Protein AF-A0A4T2GLA6-F1 (afdb_monomer_lite)

Sequence (136 aa):
MGGSLNLVASDDAINAANASAYAGISLTIDGGELTVQAGGDGLDSNGNLLINDGQIFVSGALNPGNGALDYEGHAAITGGDAIIVGWSGMAQGFGSDSSQASLLVKELNGTVGSNIRVLDSEGNQLAAYTASQAFS

Structure (mmCIF, N/CA/C/O backbone):
data_AF-A0A4T2GLA6-F1
#
_entry.id   AF-A0A4T2GLA6-F1
#
loop_
_atom_site.group_PDB
_atom_site.id
_atom_site.type_symbol
_atom_site.label_atom_id
_atom_site.label_alt_id
_atom_site.label_comp_id
_atom_site.label_asym_id
_atom_site.label_entity_id
_atom_site.label_seq_id
_atom_site.pdbx_PDB_ins_code
_atom_site.Cartn_x
_atom_site.Cartn_y
_atom_site.Cartn_z
_atom_site.occupancy
_atom_site.B_iso_or_equiv
_atom_site.auth_seq_id
_atom_site.auth_comp_id
_atom_site.auth_asym_id
_atom_site.auth_atom_id
_atom_site.pdbx_PDB_model_num
ATOM 1 N N . MET A 1 1 ? 6.882 -19.849 4.011 1.00 56.53 1 MET A N 1
ATOM 2 C CA . MET A 1 1 ? 6.811 -19.022 5.234 1.00 56.53 1 MET A CA 1
ATOM 3 C C . MET A 1 1 ? 7.376 -17.663 4.879 1.00 56.53 1 MET A C 1
ATOM 5 O O . MET A 1 1 ? 8.501 -17.627 4.395 1.00 56.53 1 MET A O 1
ATOM 9 N N . GLY A 1 2 ? 6.582 -16.603 5.024 1.00 76.19 2 GLY A N 1
ATOM 10 C CA . GLY A 1 2 ? 7.053 -15.225 4.864 1.00 76.19 2 GLY A CA 1
ATOM 11 C C . GLY A 1 2 ? 7.759 -14.721 6.126 1.00 76.19 2 GLY A C 1
ATOM 12 O O . GLY A 1 2 ? 7.678 -15.357 7.178 1.00 76.19 2 GLY A O 1
ATOM 13 N N . GLY A 1 3 ? 8.472 -13.602 6.005 1.00 95.44 3 GLY A N 1
ATOM 14 C CA . GLY A 1 3 ? 9.046 -12.871 7.138 1.00 95.44 3 GLY A CA 1
ATOM 15 C C . GLY A 1 3 ? 8.116 -11.761 7.633 1.0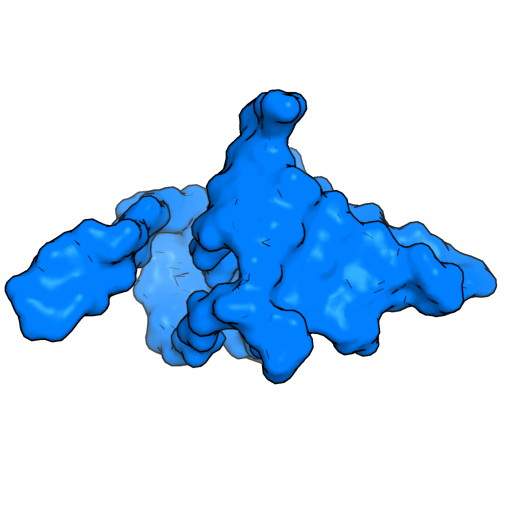0 95.44 3 GLY A C 1
ATOM 16 O O . GLY A 1 3 ? 7.088 -11.496 7.014 1.00 95.44 3 GLY A O 1
ATOM 17 N N . SER A 1 4 ? 8.500 -11.110 8.733 1.00 97.62 4 SER A N 1
ATOM 18 C CA . SER A 1 4 ? 7.893 -9.852 9.186 1.00 97.62 4 SER A CA 1
ATOM 19 C C . SER A 1 4 ? 8.858 -8.709 8.873 1.00 97.62 4 SER A C 1
ATOM 21 O O . SER A 1 4 ? 10.048 -8.798 9.195 1.00 97.62 4 SER A O 1
ATOM 23 N N . LEU A 1 5 ? 8.363 -7.670 8.204 1.00 97.38 5 LEU A N 1
ATOM 24 C CA . LEU A 1 5 ? 9.128 -6.504 7.778 1.00 97.38 5 LEU A CA 1
ATOM 25 C C . LEU A 1 5 ? 8.424 -5.219 8.230 1.00 97.38 5 LEU A C 1
ATOM 27 O O . LEU A 1 5 ? 7.252 -5.002 7.940 1.00 97.38 5 LEU A O 1
ATOM 31 N N . ASN A 1 6 ? 9.170 -4.351 8.914 1.00 97.31 6 ASN A N 1
ATOM 32 C CA . ASN A 1 6 ? 8.711 -3.041 9.369 1.00 97.31 6 ASN A CA 1
ATOM 33 C C . ASN A 1 6 ? 9.612 -1.960 8.763 1.00 97.31 6 ASN A C 1
ATOM 35 O O . ASN A 1 6 ? 10.820 -1.972 9.008 1.00 97.31 6 ASN A O 1
ATOM 39 N N . LEU A 1 7 ? 9.038 -1.042 7.986 1.00 97.75 7 LEU A N 1
ATOM 40 C CA . LEU A 1 7 ? 9.764 0.009 7.274 1.00 97.75 7 LEU A CA 1
ATOM 41 C C . LEU A 1 7 ? 9.297 1.395 7.711 1.00 97.75 7 LEU A C 1
ATOM 43 O O . LEU A 1 7 ? 8.101 1.667 7.801 1.00 97.75 7 LEU A O 1
ATOM 47 N N . VAL A 1 8 ? 10.268 2.278 7.929 1.00 98.06 8 VAL A N 1
ATOM 48 C CA . VAL A 1 8 ? 10.061 3.719 8.076 1.00 98.06 8 VAL A CA 1
ATOM 49 C C . VAL A 1 8 ? 10.996 4.398 7.085 1.00 98.06 8 VAL A C 1
ATOM 51 O O . VAL A 1 8 ? 12.214 4.257 7.200 1.00 98.06 8 VAL A O 1
ATOM 54 N N . ALA A 1 9 ? 10.432 5.099 6.109 1.00 98.06 9 ALA A N 1
ATOM 55 C CA . ALA A 1 9 ? 11.168 5.764 5.043 1.00 98.06 9 ALA A CA 1
ATOM 56 C C . ALA A 1 9 ? 10.827 7.256 5.007 1.00 98.06 9 ALA A C 1
ATOM 58 O O . ALA A 1 9 ? 9.704 7.656 5.303 1.00 98.06 9 ALA A O 1
ATOM 59 N N . SER A 1 10 ? 11.808 8.092 4.657 1.00 97.69 10 SER A N 1
ATOM 60 C CA . SER A 1 10 ? 11.599 9.538 4.475 1.00 97.69 10 SER A CA 1
ATOM 61 C C . SER A 1 10 ? 10.971 9.897 3.129 1.00 97.69 10 SER A C 1
ATOM 63 O O . SER A 1 10 ? 10.574 11.041 2.942 1.00 97.69 10 SER A O 1
ATOM 65 N N . ASP A 1 11 ? 10.943 8.937 2.214 1.00 97.25 11 ASP A N 1
ATOM 66 C CA . ASP A 1 11 ? 10.407 9.023 0.859 1.00 97.25 11 ASP A CA 1
ATOM 67 C C . ASP A 1 11 ? 9.555 7.761 0.647 1.00 97.25 11 ASP A C 1
ATOM 69 O O . ASP A 1 11 ? 8.871 7.349 1.596 1.00 97.25 11 ASP A O 1
ATOM 73 N N . ASP A 1 12 ? 9.636 7.108 -0.508 1.00 98.00 12 ASP A N 1
ATOM 74 C CA . ASP A 1 12 ? 8.946 5.841 -0.739 1.00 98.00 12 ASP A CA 1
ATOM 75 C C . ASP A 1 12 ? 9.461 4.730 0.175 1.00 98.00 12 ASP A C 1
ATOM 77 O O . ASP A 1 12 ? 10.670 4.586 0.404 1.00 98.00 12 ASP A O 1
ATOM 81 N N . ALA A 1 13 ? 8.560 3.893 0.686 1.00 97.94 13 ALA A N 1
ATOM 82 C CA . ALA A 1 13 ? 8.991 2.761 1.502 1.00 97.94 13 ALA A CA 1
ATOM 83 C C . ALA A 1 13 ? 9.436 1.562 0.667 1.00 97.94 13 ALA A C 1
ATOM 85 O O . ALA A 1 13 ? 10.431 0.918 1.009 1.00 97.94 13 ALA A O 1
ATOM 86 N N . ILE A 1 14 ? 8.718 1.257 -0.416 1.00 98.06 14 ILE A N 1
ATOM 87 C CA . ILE A 1 14 ? 9.150 0.274 -1.408 1.00 98.06 14 ILE A CA 1
ATOM 88 C C . ILE A 1 14 ? 8.888 0.844 -2.793 1.00 98.06 14 ILE A C 1
ATOM 90 O O . ILE A 1 14 ? 7.737 1.073 -3.146 1.00 98.06 14 ILE A O 1
ATOM 94 N N . ASN A 1 15 ? 9.957 1.012 -3.569 1.00 96.38 15 ASN A N 1
ATOM 95 C CA . ASN A 1 15 ? 9.891 1.528 -4.927 1.00 96.38 15 ASN A CA 1
ATOM 96 C C . ASN A 1 15 ? 10.431 0.488 -5.921 1.00 96.38 15 ASN A C 1
ATOM 98 O O . ASN A 1 15 ? 11.606 0.101 -5.878 1.00 96.38 15 ASN A O 1
ATOM 102 N N . ALA A 1 16 ? 9.559 0.030 -6.817 1.00 96.19 16 ALA A N 1
ATOM 103 C CA . ALA A 1 16 ? 9.916 -0.750 -7.990 1.00 96.19 16 ALA A CA 1
ATOM 104 C C . ALA A 1 16 ? 9.939 0.163 -9.227 1.00 96.19 16 ALA A C 1
ATOM 106 O O . ALA A 1 16 ? 8.915 0.376 -9.878 1.00 96.19 16 ALA A O 1
ATOM 107 N N . ALA A 1 17 ? 11.129 0.649 -9.589 1.00 92.12 17 ALA A N 1
ATOM 108 C CA . ALA A 1 17 ? 11.346 1.532 -10.733 1.00 92.12 17 ALA A CA 1
ATOM 109 C C . ALA A 1 17 ? 12.529 1.101 -11.604 1.00 92.12 17 ALA A C 1
ATOM 111 O O . ALA A 1 17 ? 13.482 0.463 -11.153 1.00 92.12 17 ALA A O 1
ATOM 112 N N . ASN A 1 18 ? 12.502 1.517 -12.870 1.00 84.06 18 ASN A N 1
ATOM 113 C CA . ASN A 1 18 ? 13.651 1.435 -13.762 1.00 84.06 18 ASN A CA 1
ATOM 114 C C . ASN A 1 18 ? 13.722 2.695 -14.630 1.00 84.06 18 ASN A C 1
ATOM 116 O O . ASN A 1 18 ? 12.819 2.982 -15.410 1.00 84.06 18 ASN A O 1
ATOM 120 N N . ALA A 1 19 ? 14.837 3.419 -14.532 1.00 75.19 19 ALA A N 1
ATOM 121 C CA . ALA A 1 19 ? 15.046 4.686 -15.231 1.00 75.19 19 ALA A CA 1
ATOM 122 C C . ALA A 1 19 ? 15.143 4.564 -16.767 1.00 75.19 19 ALA A C 1
ATOM 124 O O . ALA A 1 19 ? 15.229 5.577 -17.457 1.00 75.19 19 ALA A O 1
ATOM 125 N N . SER A 1 20 ? 15.221 3.352 -17.326 1.00 73.25 20 SER A N 1
ATOM 126 C CA . SER A 1 20 ? 15.500 3.127 -18.754 1.00 73.25 20 SER A CA 1
ATOM 127 C C . SER A 1 20 ? 14.558 2.141 -19.449 1.00 73.25 20 SER A C 1
ATOM 129 O O . SER A 1 20 ? 14.663 1.977 -20.664 1.00 73.25 20 SER A O 1
ATOM 131 N N . ALA A 1 21 ? 13.642 1.485 -18.730 1.00 66.00 21 ALA A N 1
ATOM 132 C CA . ALA A 1 21 ? 12.684 0.555 -19.324 1.00 66.00 21 ALA A CA 1
ATOM 133 C C . ALA A 1 21 ? 11.401 0.454 -18.492 1.00 66.00 21 ALA A C 1
ATOM 135 O O . ALA A 1 21 ? 11.461 0.082 -17.330 1.00 66.00 21 ALA A O 1
ATOM 136 N N . TYR A 1 22 ? 10.245 0.686 -19.117 1.00 63.62 22 TYR A N 1
ATOM 137 C CA . TYR A 1 22 ? 8.925 0.514 -18.489 1.00 63.62 22 TYR A CA 1
ATOM 138 C C . TYR A 1 22 ? 8.409 -0.936 -18.538 1.00 63.62 22 TYR A C 1
ATOM 140 O O . TYR A 1 22 ? 7.433 -1.287 -17.882 1.00 63.62 22 TYR A O 1
ATOM 148 N N . ALA A 1 23 ? 9.029 -1.804 -19.344 1.00 75.81 23 ALA A N 1
ATOM 149 C CA . ALA A 1 23 ? 8.541 -3.165 -19.548 1.00 75.81 23 ALA A CA 1
ATOM 150 C C . ALA A 1 23 ? 9.016 -4.106 -18.430 1.00 75.81 23 ALA A C 1
ATOM 152 O O . ALA A 1 23 ? 10.215 -4.257 -18.206 1.00 75.81 23 ALA A O 1
ATOM 153 N N . GLY A 1 24 ? 8.067 -4.789 -17.784 1.00 83.62 24 GLY A N 1
ATOM 154 C CA . GLY A 1 24 ? 8.348 -5.833 -16.793 1.00 83.62 24 GLY A CA 1
ATOM 155 C C . GLY A 1 24 ? 8.643 -5.334 -15.377 1.00 83.62 24 GLY A C 1
ATOM 156 O O . GLY A 1 24 ? 9.057 -6.140 -14.547 1.00 83.62 24 GLY A O 1
ATOM 157 N N . ILE A 1 25 ? 8.433 -4.046 -15.083 1.00 94.94 25 ILE A N 1
ATOM 158 C CA . ILE A 1 25 ? 8.476 -3.540 -13.707 1.00 94.94 25 ILE A CA 1
ATOM 159 C C . ILE A 1 25 ? 7.273 -4.104 -12.948 1.00 94.94 25 ILE A C 1
ATOM 161 O O . ILE A 1 25 ? 6.131 -3.996 -13.403 1.00 94.94 25 ILE A O 1
ATOM 165 N N . SER A 1 26 ? 7.531 -4.709 -11.793 1.00 95.62 26 SER A N 1
ATOM 166 C CA . SER A 1 26 ? 6.470 -5.083 -10.872 1.00 95.62 26 SER A CA 1
ATOM 167 C C . SER A 1 26 ? 6.955 -5.113 -9.430 1.00 95.62 26 SER A C 1
ATOM 169 O O . SER A 1 26 ? 8.051 -5.600 -9.146 1.00 95.62 26 SER A O 1
ATOM 171 N N . LEU A 1 27 ? 6.101 -4.634 -8.530 1.00 97.81 27 LEU A N 1
ATOM 172 C CA . LEU A 1 27 ? 6.133 -4.966 -7.116 1.00 97.81 27 LEU A CA 1
ATOM 173 C C . LEU A 1 27 ? 5.204 -6.165 -6.885 1.00 97.81 27 LEU A C 1
ATOM 175 O O . LEU A 1 27 ? 4.015 -6.084 -7.178 1.00 97.81 27 LEU A O 1
ATOM 179 N N . THR A 1 28 ? 5.723 -7.276 -6.362 1.00 97.88 28 THR A N 1
ATOM 180 C CA . THR A 1 28 ? 4.911 -8.453 -6.009 1.00 97.88 28 THR A CA 1
ATOM 181 C C . THR A 1 28 ? 5.145 -8.845 -4.554 1.00 97.88 28 THR A C 1
ATOM 183 O O . THR A 1 28 ? 6.292 -8.993 -4.130 1.00 97.88 28 THR A O 1
ATOM 186 N N . ILE A 1 29 ? 4.060 -9.024 -3.798 1.00 98.31 29 ILE A N 1
ATOM 187 C CA . ILE A 1 29 ? 4.065 -9.499 -2.411 1.00 98.31 29 ILE A CA 1
ATOM 188 C C . ILE A 1 29 ? 3.350 -10.854 -2.363 1.00 98.31 29 ILE A C 1
ATOM 190 O O . ILE A 1 29 ? 2.137 -10.934 -2.535 1.00 98.31 29 ILE A O 1
ATOM 194 N N . ASP A 1 30 ? 4.116 -11.921 -2.124 1.00 97.88 30 ASP A N 1
ATOM 195 C CA . ASP A 1 30 ? 3.620 -13.310 -2.097 1.00 97.88 30 ASP A CA 1
ATOM 196 C C . ASP A 1 30 ? 3.264 -13.823 -0.690 1.00 97.88 30 ASP A C 1
ATOM 198 O O . ASP A 1 30 ? 2.944 -14.999 -0.516 1.00 97.88 30 ASP A O 1
ATOM 202 N N . GLY A 1 31 ? 3.379 -12.978 0.337 1.00 97.50 31 GLY A N 1
ATOM 203 C CA . GLY A 1 31 ? 3.083 -13.339 1.722 1.00 97.50 31 GLY A CA 1
ATOM 204 C C . GLY A 1 31 ? 3.998 -12.682 2.750 1.00 97.50 31 GLY A C 1
ATOM 205 O O . GLY A 1 31 ? 4.915 -11.930 2.425 1.00 97.50 31 GLY A O 1
ATOM 206 N N . GLY A 1 32 ? 3.781 -13.037 4.018 1.00 98.00 32 GLY A N 1
ATOM 207 C CA . GLY A 1 32 ? 4.469 -12.434 5.164 1.00 98.00 32 GLY A CA 1
ATOM 208 C C . GLY A 1 32 ? 3.675 -11.290 5.786 1.00 98.00 32 GLY A C 1
ATOM 209 O O . GLY A 1 32 ? 2.502 -11.100 5.475 1.00 98.00 32 GLY A O 1
ATOM 210 N N . GLU A 1 33 ? 4.314 -10.563 6.693 1.00 97.69 33 GLU A N 1
ATOM 211 C CA . GLU A 1 33 ? 3.752 -9.378 7.339 1.00 97.69 33 GLU A CA 1
ATOM 212 C C . GLU A 1 33 ? 4.580 -8.159 6.928 1.00 97.69 33 GLU A C 1
ATOM 214 O O . GLU A 1 33 ? 5.804 -8.156 7.079 1.00 97.69 33 GLU A O 1
ATOM 219 N N . LEU A 1 34 ? 3.919 -7.132 6.401 1.00 97.69 34 LEU A N 1
ATOM 220 C CA . LEU A 1 34 ? 4.545 -5.892 5.963 1.00 97.69 34 LEU A CA 1
ATOM 221 C C . LEU A 1 34 ? 3.853 -4.709 6.633 1.00 97.69 34 LEU A C 1
ATOM 223 O O . LEU A 1 34 ? 2.669 -4.484 6.410 1.00 97.69 34 LEU A O 1
ATOM 227 N N . THR A 1 35 ? 4.607 -3.919 7.393 1.00 97.31 35 THR A N 1
ATOM 228 C CA . THR A 1 35 ? 4.146 -2.627 7.916 1.00 97.31 35 THR A CA 1
ATOM 229 C C . THR A 1 35 ? 5.039 -1.500 7.409 1.00 97.31 35 THR A C 1
ATOM 231 O O . THR A 1 35 ? 6.261 -1.559 7.547 1.00 97.31 35 THR A O 1
ATOM 234 N N . VAL A 1 36 ? 4.431 -0.455 6.849 1.00 97.38 36 VAL A N 1
ATOM 235 C CA . VAL A 1 36 ? 5.116 0.667 6.197 1.00 97.38 36 VAL A CA 1
ATOM 236 C C . VAL A 1 36 ? 4.660 2.017 6.755 1.00 97.38 36 VAL A C 1
ATOM 238 O O . VAL A 1 36 ? 3.464 2.280 6.882 1.00 97.38 36 VAL A O 1
ATOM 241 N N . GLN A 1 37 ? 5.629 2.901 7.000 1.00 97.75 37 GLN A N 1
ATOM 242 C CA . GLN A 1 37 ? 5.458 4.345 7.175 1.00 97.75 37 GLN A CA 1
ATOM 243 C C . GLN A 1 37 ? 6.332 5.078 6.152 1.00 97.75 37 GLN A C 1
ATOM 245 O O . GLN A 1 37 ? 7.557 5.048 6.267 1.00 97.75 37 GLN A O 1
ATOM 250 N N . ALA A 1 38 ? 5.714 5.711 5.158 1.00 98.12 38 ALA A N 1
ATOM 251 C CA . ALA A 1 38 ? 6.412 6.428 4.094 1.00 98.12 38 ALA A CA 1
ATOM 252 C C . ALA A 1 38 ? 6.257 7.951 4.225 1.00 98.12 38 ALA A C 1
ATOM 254 O O . ALA A 1 38 ? 5.199 8.442 4.630 1.00 98.12 38 ALA A O 1
ATOM 255 N N . GLY A 1 39 ? 7.314 8.685 3.873 1.00 97.94 39 GLY A N 1
ATOM 256 C CA . GLY A 1 39 ? 7.284 10.138 3.670 1.00 97.94 39 GLY A CA 1
ATOM 257 C C . GLY A 1 39 ? 6.921 10.540 2.233 1.00 97.94 39 GLY A C 1
ATOM 258 O O . GLY A 1 39 ? 6.560 11.699 2.013 1.00 97.94 39 GLY A O 1
ATOM 259 N N . GLY A 1 40 ? 6.965 9.573 1.310 1.00 97.81 40 GLY A N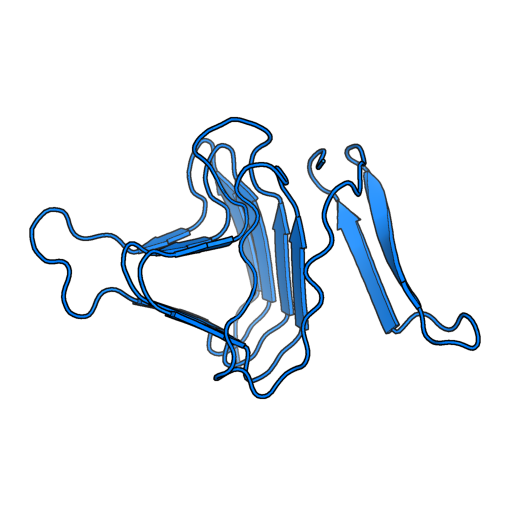 1
ATOM 260 C CA . GLY A 1 40 ? 6.434 9.605 -0.053 1.00 97.81 40 GLY A CA 1
ATOM 261 C C . GLY A 1 40 ? 5.418 8.477 -0.254 1.00 97.81 40 GLY A C 1
ATOM 262 O O . GLY A 1 40 ? 4.484 8.332 0.553 1.00 97.81 40 GLY A O 1
ATOM 263 N N . ASP A 1 41 ? 5.617 7.664 -1.288 1.00 98.38 41 ASP A N 1
ATOM 264 C CA . ASP A 1 41 ? 4.717 6.566 -1.620 1.00 98.38 41 ASP A CA 1
ATOM 265 C C . ASP A 1 41 ? 4.845 5.381 -0.665 1.00 98.38 41 ASP A C 1
ATOM 267 O O . ASP A 1 41 ? 5.921 4.980 -0.211 1.00 98.38 41 ASP A O 1
ATOM 271 N N . GLY A 1 42 ? 3.707 4.779 -0.336 1.00 98.25 42 GLY A N 1
ATOM 272 C CA . GLY A 1 42 ? 3.705 3.587 0.505 1.00 98.25 42 GLY A CA 1
ATOM 273 C C . GLY A 1 42 ? 4.300 2.397 -0.243 1.00 98.25 42 GLY A C 1
ATOM 274 O O . GLY A 1 42 ? 5.351 1.867 0.123 1.00 98.25 42 GLY A O 1
ATOM 275 N N . LEU A 1 43 ? 3.606 1.989 -1.299 1.00 98.69 43 LEU A N 1
ATOM 276 C CA . LEU A 1 43 ? 4.043 0.981 -2.254 1.00 98.69 43 LEU A CA 1
ATOM 277 C C . LEU A 1 43 ? 4.019 1.632 -3.640 1.00 98.69 43 LEU A C 1
ATOM 279 O O . LEU A 1 43 ? 2.925 1.892 -4.133 1.00 98.69 43 LEU A O 1
ATOM 283 N N . ASP A 1 44 ? 5.187 1.878 -4.234 1.00 97.88 44 ASP A N 1
ATOM 284 C CA . ASP A 1 44 ? 5.337 2.481 -5.565 1.00 97.88 44 ASP A CA 1
ATOM 285 C C . ASP A 1 44 ? 5.795 1.430 -6.580 1.00 97.88 44 ASP A C 1
ATOM 287 O O . ASP A 1 44 ? 6.816 0.745 -6.409 1.00 97.88 44 ASP A O 1
ATOM 291 N N . SER A 1 45 ? 5.036 1.304 -7.666 1.00 97.31 45 SER A N 1
ATOM 292 C CA . SER A 1 45 ? 5.500 0.631 -8.863 1.00 97.31 45 SER A CA 1
ATOM 293 C C . SER A 1 45 ? 5.291 1.472 -10.118 1.00 97.31 45 SER A C 1
ATOM 295 O O . SER A 1 45 ? 4.177 1.649 -10.600 1.00 97.31 45 SER A O 1
ATOM 297 N N . ASN A 1 46 ? 6.386 1.743 -10.828 1.00 95.62 46 ASN A N 1
ATOM 298 C CA . ASN A 1 46 ? 6.354 2.228 -12.216 1.00 95.62 46 ASN A CA 1
ATOM 299 C C . ASN A 1 46 ? 5.844 1.168 -13.234 1.00 95.62 46 ASN A C 1
ATOM 301 O O . ASN A 1 46 ? 6.106 1.250 -14.435 1.00 95.62 46 ASN A O 1
ATOM 305 N N . GLY A 1 47 ? 5.162 0.128 -12.753 1.00 95.81 47 GLY A N 1
ATOM 306 C CA . GLY A 1 47 ? 4.570 -0.967 -13.504 1.00 95.81 47 GLY A CA 1
ATOM 307 C C . GLY A 1 47 ? 3.434 -1.599 -12.700 1.00 95.81 47 GLY A C 1
ATOM 308 O O . GLY A 1 47 ? 2.529 -0.899 -12.257 1.00 95.81 47 GLY A O 1
ATOM 309 N N . ASN A 1 48 ? 3.442 -2.922 -12.539 1.00 96.69 48 ASN A N 1
ATOM 310 C CA . ASN A 1 48 ? 2.330 -3.630 -11.894 1.00 96.69 48 ASN A CA 1
ATOM 311 C C . ASN A 1 48 ? 2.544 -3.830 -10.395 1.00 96.69 48 ASN A C 1
ATOM 313 O O . ASN A 1 48 ? 3.644 -4.184 -9.968 1.00 96.69 48 ASN A O 1
ATOM 317 N N . LEU A 1 49 ? 1.469 -3.752 -9.618 1.00 98.31 49 LEU A N 1
ATOM 318 C CA . LEU A 1 49 ? 1.490 -3.987 -8.179 1.00 98.31 49 LEU A CA 1
ATOM 319 C C . LEU A 1 49 ? 0.588 -5.166 -7.800 1.00 98.31 49 LEU A C 1
ATOM 321 O O . LEU A 1 49 ? -0.635 -5.098 -7.875 1.00 98.31 49 LEU A O 1
ATOM 325 N N . LEU A 1 50 ? 1.197 -6.271 -7.383 1.00 98.31 50 LEU A N 1
ATOM 326 C CA . LEU A 1 50 ? 0.511 -7.535 -7.135 1.00 98.31 50 LEU A CA 1
ATOM 327 C C . LEU A 1 50 ? 0.636 -7.951 -5.671 1.00 98.31 50 LEU A C 1
ATOM 329 O O . LEU A 1 50 ? 1.740 -8.076 -5.145 1.00 98.31 50 LEU A O 1
ATOM 333 N N . ILE A 1 51 ? -0.497 -8.215 -5.027 1.00 98.50 51 ILE A N 1
ATOM 334 C CA . ILE A 1 51 ? -0.559 -8.806 -3.690 1.00 98.50 51 ILE A CA 1
ATOM 335 C C . ILE A 1 51 ? -1.229 -10.172 -3.817 1.00 98.50 51 ILE A C 1
ATOM 337 O O . ILE A 1 51 ? -2.429 -10.274 -4.074 1.00 98.50 51 ILE A O 1
ATOM 341 N N . ASN A 1 52 ? -0.442 -11.232 -3.663 1.00 98.06 52 ASN A N 1
ATOM 342 C CA . ASN A 1 52 ? -0.925 -12.605 -3.780 1.00 98.06 52 ASN A CA 1
ATOM 343 C C . ASN A 1 52 ? -1.301 -13.205 -2.424 1.00 98.06 52 ASN A C 1
ATOM 345 O O . ASN A 1 52 ? -2.200 -14.039 -2.360 1.00 98.06 52 ASN A O 1
ATOM 349 N N . ASP A 1 53 ? -0.625 -12.789 -1.353 1.00 97.81 53 ASP A N 1
ATOM 350 C CA . ASP A 1 53 ? -0.945 -13.155 0.027 1.00 97.81 53 ASP A CA 1
ATOM 351 C C . ASP A 1 53 ? -0.239 -12.196 1.007 1.00 97.81 53 ASP A C 1
ATOM 353 O O . ASP A 1 53 ? 0.613 -11.395 0.611 1.00 97.81 53 ASP A O 1
ATOM 357 N N . GLY A 1 54 ? -0.528 -12.326 2.302 1.00 97.12 54 GLY A N 1
ATOM 358 C CA . GLY A 1 54 ? 0.164 -11.630 3.390 1.00 97.12 54 GLY A CA 1
ATOM 359 C C . GLY A 1 54 ? -0.729 -10.709 4.212 1.00 97.12 54 GLY A C 1
ATOM 360 O O . GLY A 1 54 ? -1.903 -10.530 3.919 1.00 97.12 54 GLY A O 1
ATOM 361 N N . GLN A 1 55 ? -0.163 -10.132 5.269 1.00 96.19 55 GLN A N 1
ATOM 362 C CA . GLN A 1 55 ? -0.804 -9.112 6.093 1.00 96.19 55 GLN A CA 1
ATOM 363 C C . GLN A 1 55 ? -0.062 -7.789 5.894 1.00 96.19 55 GLN A C 1
ATOM 365 O O . GLN A 1 55 ? 1.101 -7.661 6.278 1.00 96.19 55 GLN A O 1
ATOM 370 N N . ILE A 1 56 ? -0.712 -6.827 5.243 1.00 97.69 56 ILE A N 1
ATOM 371 C CA . ILE A 1 56 ? -0.070 -5.617 4.727 1.00 97.69 56 ILE A CA 1
ATOM 372 C C . ILE A 1 56 ? -0.735 -4.378 5.325 1.00 97.69 56 ILE A C 1
ATOM 374 O O . ILE A 1 56 ? -1.931 -4.138 5.155 1.00 97.69 56 ILE A O 1
ATOM 378 N N . PHE A 1 57 ? 0.063 -3.553 5.991 1.00 97.19 57 PHE A N 1
ATOM 379 C CA . PHE A 1 57 ? -0.352 -2.288 6.576 1.00 97.19 57 PHE A CA 1
ATOM 380 C C . PHE A 1 57 ? 0.518 -1.155 6.052 1.00 97.19 57 PHE A C 1
ATOM 382 O O . PHE A 1 57 ? 1.731 -1.147 6.252 1.00 97.19 57 PHE A O 1
ATOM 389 N N . VAL A 1 58 ? -0.092 -0.168 5.407 1.00 97.81 58 VAL A N 1
ATOM 390 C CA . VAL A 1 58 ? 0.648 0.924 4.772 1.00 97.81 58 VAL A CA 1
ATOM 391 C C . VAL A 1 58 ? 0.084 2.260 5.220 1.00 97.81 58 VAL A C 1
ATOM 393 O O . VAL A 1 58 ? -1.111 2.511 5.099 1.00 97.81 58 VAL A O 1
ATOM 396 N N . SER A 1 59 ? 0.961 3.120 5.731 1.00 96.81 59 SER A N 1
ATOM 397 C CA . SER A 1 59 ? 0.696 4.534 5.986 1.00 96.81 59 SER A CA 1
ATOM 398 C C . SER A 1 59 ? 1.557 5.377 5.040 1.00 96.81 59 SER A C 1
ATOM 400 O O . SER A 1 59 ? 2.761 5.496 5.274 1.00 96.81 59 SER A O 1
ATOM 402 N N . GLY A 1 60 ? 0.956 5.936 3.990 1.00 96.44 60 GLY A N 1
ATOM 403 C CA . GLY A 1 60 ? 1.606 6.842 3.037 1.00 96.44 60 GLY A CA 1
ATOM 404 C C . GLY A 1 60 ? 1.573 8.310 3.470 1.00 96.44 60 GLY A C 1
ATOM 405 O O . GLY A 1 60 ? 0.943 8.666 4.471 1.00 96.44 60 GLY A O 1
ATOM 406 N N . ALA A 1 61 ? 2.243 9.162 2.698 1.00 96.56 61 ALA A N 1
ATOM 407 C CA . ALA A 1 61 ? 2.349 10.587 2.980 1.00 96.56 61 ALA A CA 1
ATOM 408 C C . ALA A 1 61 ? 1.031 11.369 2.805 1.00 96.56 61 ALA A C 1
ATOM 410 O O . ALA A 1 61 ? 0.084 10.928 2.150 1.00 96.56 61 ALA A O 1
ATOM 411 N N . LEU A 1 62 ? 0.994 12.571 3.396 1.00 95.62 62 LEU A N 1
ATOM 412 C CA . LEU A 1 62 ? -0.110 13.539 3.309 1.00 95.62 62 LEU A CA 1
ATOM 413 C C . LEU A 1 62 ? 0.235 14.753 2.436 1.00 95.62 62 LEU A C 1
ATOM 415 O O . LEU A 1 62 ? 0.104 15.905 2.858 1.00 95.62 62 LEU A O 1
ATOM 419 N N . ASN A 1 63 ? 0.724 14.514 1.225 1.00 94.50 63 ASN A N 1
ATOM 420 C CA . ASN A 1 63 ? 1.145 15.570 0.312 1.00 94.50 63 ASN A CA 1
ATOM 421 C C . ASN A 1 63 ? 0.806 15.240 -1.154 1.00 94.50 63 ASN A C 1
ATOM 423 O O . ASN A 1 63 ? 0.669 14.075 -1.524 1.00 94.50 63 ASN A O 1
ATOM 427 N N . PRO A 1 64 ? 0.660 16.271 -2.007 1.00 95.25 64 PRO A N 1
ATOM 428 C CA . PRO A 1 64 ? 0.472 16.067 -3.432 1.00 95.25 64 PRO A CA 1
ATOM 429 C C . PRO A 1 64 ? 1.626 15.320 -4.086 1.00 95.25 64 PRO A C 1
ATOM 431 O O . PRO A 1 64 ? 2.785 15.615 -3.804 1.00 95.25 64 PRO A O 1
ATOM 434 N N . GLY A 1 65 ? 1.277 14.433 -5.016 1.00 94.69 65 GLY A N 1
ATOM 435 C CA . GLY A 1 65 ? 2.238 13.659 -5.794 1.00 94.69 65 GLY A CA 1
ATOM 436 C C . GLY A 1 65 ? 2.642 12.329 -5.170 1.00 94.69 65 GLY A C 1
ATOM 437 O O . GLY A 1 65 ? 3.462 11.675 -5.785 1.00 94.69 65 GLY A O 1
ATOM 438 N N . ASN A 1 66 ? 2.072 11.948 -4.018 1.00 97.19 66 ASN A N 1
ATOM 439 C CA . ASN A 1 66 ? 2.310 10.640 -3.413 1.00 97.19 66 ASN A CA 1
ATOM 440 C C . ASN A 1 66 ? 0.998 9.905 -3.084 1.00 97.19 66 ASN A C 1
ATOM 442 O O . ASN A 1 66 ? 0.035 10.519 -2.601 1.00 97.19 66 ASN A O 1
ATOM 446 N N . GLY A 1 67 ? 0.975 8.594 -3.308 1.00 97.06 67 GLY A N 1
ATOM 447 C CA . GLY A 1 67 ? -0.064 7.635 -2.962 1.00 97.06 67 GLY A CA 1
ATOM 448 C C . GLY A 1 67 ? 0.424 6.557 -1.982 1.00 97.06 67 GLY A C 1
ATOM 449 O O . GLY A 1 67 ? 1.526 6.025 -2.050 1.00 97.06 67 GLY A O 1
ATOM 450 N N . ALA A 1 68 ? -0.434 6.158 -1.038 1.00 97.75 68 ALA A N 1
ATOM 451 C CA . ALA A 1 68 ? -0.115 5.019 -0.167 1.00 97.75 68 ALA A CA 1
ATOM 452 C C . ALA A 1 68 ? -0.063 3.684 -0.944 1.00 97.75 68 ALA A C 1
ATOM 454 O O . ALA A 1 68 ? 0.679 2.777 -0.578 1.00 97.75 68 ALA A O 1
ATOM 455 N N . LEU A 1 69 ? -0.841 3.590 -2.021 1.00 98.38 69 LEU A N 1
ATOM 456 C CA . LEU A 1 69 ? -0.732 2.597 -3.081 1.00 98.38 69 LEU A CA 1
ATOM 457 C C . LEU A 1 69 ? -0.561 3.397 -4.374 1.00 98.38 69 LEU A C 1
ATOM 459 O O . LEU A 1 69 ? -1.491 4.133 -4.714 1.00 98.38 69 LEU A O 1
ATOM 463 N N . ASP A 1 70 ? 0.583 3.272 -5.041 1.00 97.88 70 ASP A N 1
ATOM 464 C CA . ASP A 1 70 ? 0.845 3.937 -6.315 1.00 97.88 70 ASP A CA 1
ATOM 465 C C . ASP A 1 70 ? 1.376 2.943 -7.352 1.00 97.88 70 ASP A C 1
ATOM 467 O O . ASP A 1 70 ? 2.290 2.150 -7.103 1.00 97.88 70 ASP A O 1
ATOM 471 N N . TYR A 1 71 ? 0.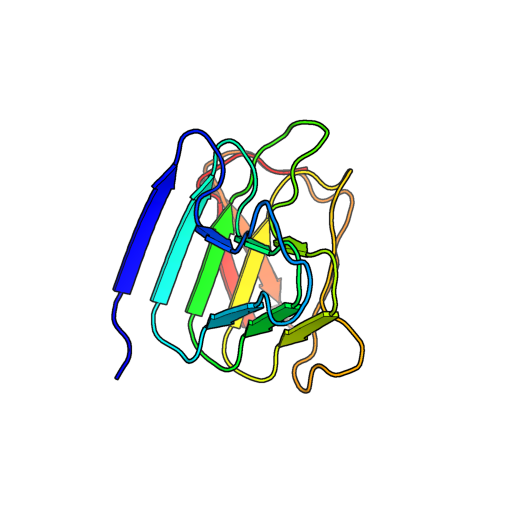729 2.927 -8.509 1.00 97.38 71 TYR A N 1
ATOM 472 C CA . TYR A 1 71 ? 1.122 2.103 -9.633 1.00 97.38 71 TYR A CA 1
ATOM 473 C C . TYR A 1 71 ? 0.739 2.739 -10.973 1.00 97.38 71 TYR A C 1
ATOM 475 O O . TYR A 1 71 ? -0.325 3.340 -11.130 1.00 97.38 71 TYR A O 1
ATOM 483 N N . GLU A 1 72 ? 1.577 2.510 -11.984 1.00 95.19 72 GLU A N 1
ATOM 484 C CA . GLU A 1 72 ? 1.345 2.981 -13.361 1.00 95.19 72 GLU A CA 1
ATOM 485 C C . GLU A 1 72 ? 0.674 1.923 -14.259 1.00 95.19 72 GLU A C 1
ATOM 487 O O . GLU A 1 72 ? 0.058 2.231 -15.282 1.00 95.19 72 GLU A O 1
ATOM 492 N N . GLY A 1 73 ? 0.827 0.643 -13.906 1.00 94.88 73 GLY A N 1
ATOM 493 C CA . GLY A 1 73 ? 0.305 -0.502 -14.648 1.00 94.88 73 GLY A CA 1
ATOM 494 C C . GLY A 1 73 ? -1.041 -0.991 -14.118 1.00 94.88 73 GLY A C 1
ATOM 495 O O . GLY A 1 73 ? -2.019 -0.250 -14.046 1.00 94.88 73 GLY A O 1
ATOM 496 N N . HIS A 1 74 ? -1.108 -2.277 -13.771 1.00 94.81 74 HIS A N 1
ATOM 497 C CA . HIS A 1 74 ? -2.265 -2.855 -13.089 1.00 94.81 74 HIS A CA 1
ATOM 498 C C . HIS A 1 74 ? -1.945 -3.174 -11.632 1.00 94.81 74 HIS A C 1
ATOM 500 O O . HIS A 1 74 ? -0.848 -3.644 -11.327 1.00 94.81 74 HIS A O 1
ATOM 506 N N . ALA A 1 75 ? -2.939 -3.006 -10.760 1.00 98.06 75 ALA A N 1
ATOM 507 C CA . ALA A 1 75 ? -2.890 -3.537 -9.410 1.00 98.06 75 ALA A CA 1
ATOM 508 C C . ALA A 1 75 ? -3.947 -4.610 -9.184 1.00 98.06 75 ALA A C 1
ATOM 510 O O . ALA A 1 75 ? -5.107 -4.435 -9.567 1.00 98.06 75 ALA A O 1
ATOM 511 N N . ALA A 1 76 ? -3.554 -5.700 -8.531 1.00 98.44 76 ALA A N 1
ATOM 512 C CA . ALA A 1 76 ? -4.463 -6.773 -8.155 1.00 98.44 76 ALA A CA 1
ATOM 513 C C . ALA A 1 76 ? -4.129 -7.326 -6.771 1.00 98.44 76 ALA A C 1
ATOM 515 O O . ALA A 1 76 ? -2.959 -7.481 -6.413 1.00 98.44 76 ALA A O 1
ATOM 516 N N . ILE A 1 77 ? -5.178 -7.664 -6.026 1.00 98.56 77 ILE A N 1
ATOM 517 C CA . ILE A 1 77 ? -5.084 -8.400 -4.770 1.00 98.56 77 ILE A CA 1
ATOM 518 C C . ILE A 1 77 ? -5.851 -9.720 -4.892 1.00 98.56 77 ILE A C 1
ATOM 520 O O . ILE A 1 77 ? -7.045 -9.751 -5.206 1.00 98.56 77 ILE A O 1
ATOM 524 N N . THR A 1 78 ? -5.149 -10.836 -4.710 1.00 98.25 78 THR A N 1
ATOM 525 C CA . THR A 1 78 ? -5.718 -12.181 -4.900 1.00 98.25 78 THR A CA 1
ATOM 526 C C . THR A 1 78 ? -5.760 -13.020 -3.625 1.00 98.25 78 THR A C 1
ATOM 528 O O . THR A 1 78 ? -6.505 -14.002 -3.566 1.00 98.25 78 THR A O 1
ATOM 531 N N . GLY A 1 79 ? -5.072 -12.575 -2.574 1.00 97.31 79 GLY A N 1
ATOM 532 C CA . GLY A 1 79 ? -5.035 -13.194 -1.254 1.00 97.31 79 GLY A CA 1
ATOM 533 C C . GLY A 1 79 ? -4.500 -12.226 -0.196 1.00 97.31 79 GLY A C 1
ATOM 534 O O . GLY A 1 79 ? -4.014 -11.144 -0.526 1.00 97.31 79 GLY A O 1
ATOM 535 N N . GLY A 1 80 ? -4.564 -12.639 1.072 1.00 95.50 80 GLY A N 1
ATOM 536 C CA . GLY A 1 80 ? -4.098 -11.849 2.213 1.00 95.50 80 GLY A CA 1
ATOM 537 C C . GLY A 1 80 ? -5.093 -10.808 2.734 1.00 95.50 80 GLY A C 1
ATOM 538 O O . GLY A 1 80 ? -6.271 -10.823 2.395 1.00 95.50 80 GLY A O 1
ATOM 539 N N . ASP A 1 81 ? -4.603 -9.912 3.584 1.00 93.94 81 ASP A N 1
ATOM 540 C CA . ASP A 1 81 ? -5.321 -8.759 4.119 1.00 93.94 81 ASP A CA 1
ATOM 541 C C . ASP A 1 81 ? -4.471 -7.503 3.896 1.00 93.94 81 ASP A C 1
ATOM 543 O O . ASP A 1 81 ? -3.280 -7.488 4.219 1.00 93.94 8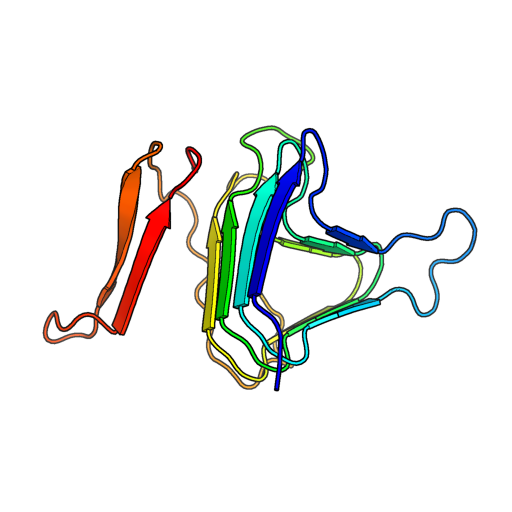1 ASP A O 1
ATOM 547 N N . ALA A 1 82 ? -5.082 -6.427 3.395 1.00 96.25 82 ALA A N 1
ATOM 548 C CA . ALA A 1 82 ? -4.406 -5.149 3.194 1.00 96.25 82 ALA A CA 1
ATOM 549 C C . ALA A 1 82 ? -5.224 -3.974 3.749 1.00 96.25 82 ALA A C 1
ATOM 551 O O . ALA A 1 82 ? -6.392 -3.795 3.400 1.00 96.25 82 ALA A O 1
ATOM 552 N N . ILE A 1 83 ? -4.592 -3.134 4.575 1.00 96.31 83 ILE A N 1
ATOM 553 C CA . ILE A 1 83 ? -5.108 -1.812 4.954 1.00 96.31 83 ILE A CA 1
ATOM 554 C C . ILE A 1 83 ? -4.067 -0.767 4.564 1.00 96.31 83 ILE A C 1
ATOM 556 O O . ILE A 1 83 ? -2.972 -0.710 5.122 1.00 96.31 83 ILE A O 1
ATOM 560 N N . ILE A 1 84 ? -4.434 0.068 3.595 1.00 97.06 84 ILE A N 1
ATOM 561 C CA . ILE A 1 84 ? -3.557 1.064 2.987 1.00 97.06 84 ILE A CA 1
ATOM 562 C C . ILE A 1 84 ? -4.210 2.434 3.156 1.00 97.06 84 ILE A C 1
ATOM 564 O O . ILE A 1 84 ? -5.324 2.655 2.682 1.00 97.06 84 ILE A O 1
ATOM 568 N N . VAL A 1 85 ? -3.541 3.338 3.870 1.00 96.50 85 VAL A N 1
ATOM 569 C CA . VAL A 1 85 ? -4.050 4.674 4.203 1.00 96.50 85 VAL A CA 1
ATOM 570 C C . VAL A 1 85 ? -3.024 5.753 3.887 1.00 96.50 85 VAL A C 1
ATOM 572 O O . VAL A 1 85 ? -1.829 5.558 4.076 1.00 96.50 85 VAL A O 1
ATOM 575 N N . GLY A 1 86 ? -3.488 6.904 3.411 1.00 96.50 86 GLY A N 1
ATOM 576 C CA . GLY A 1 86 ? -2.644 8.042 3.045 1.00 96.50 86 GLY A CA 1
ATOM 577 C C . GLY A 1 86 ? -3.492 9.202 2.540 1.00 96.50 86 GLY A C 1
ATOM 578 O O . GLY A 1 86 ? -4.639 9.343 2.962 1.00 96.50 86 GLY A O 1
ATOM 579 N N . TRP A 1 87 ? -2.938 10.021 1.646 1.00 96.44 87 TRP A N 1
ATOM 580 C CA . TRP A 1 87 ? -3.647 11.148 1.043 1.00 96.44 87 TRP A CA 1
ATOM 581 C C . TRP A 1 87 ? -4.664 10.720 -0.027 1.00 96.44 87 TRP A C 1
ATOM 583 O O . TRP A 1 87 ? -4.315 10.153 -1.063 1.00 96.44 87 TRP A O 1
ATOM 593 N N . SER A 1 88 ? -5.935 11.069 0.164 1.00 95.50 88 SER A N 1
ATOM 594 C CA . SER A 1 88 ? -7.033 10.724 -0.744 1.00 95.50 88 SER A CA 1
ATOM 595 C C . SER A 1 88 ? -6.965 11.413 -2.106 1.00 95.50 88 SER A C 1
ATOM 597 O O . SER A 1 88 ? -7.601 10.946 -3.058 1.00 95.50 88 SER A O 1
ATOM 599 N N . GLY A 1 89 ? -6.161 12.474 -2.230 1.00 95.38 89 GLY A N 1
ATOM 600 C CA . GLY A 1 89 ? -5.942 13.186 -3.489 1.00 95.38 89 GLY A 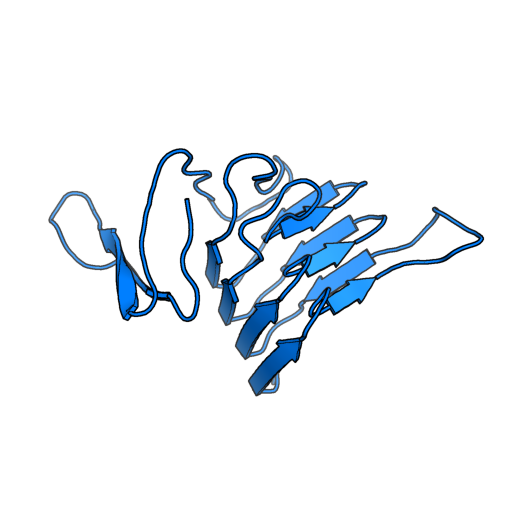CA 1
ATOM 601 C C . GLY A 1 89 ? -5.273 12.341 -4.579 1.00 95.38 89 GLY A C 1
ATOM 602 O O . GLY A 1 89 ? -5.541 12.583 -5.753 1.00 95.38 89 GLY A O 1
ATOM 603 N N . MET A 1 90 ? -4.499 11.317 -4.200 1.00 95.50 90 MET A N 1
ATOM 604 C CA . MET A 1 90 ? -3.879 10.333 -5.109 1.00 95.50 90 MET A CA 1
ATOM 605 C C . MET A 1 90 ? -4.348 8.901 -4.826 1.00 95.50 90 MET A C 1
ATOM 607 O O . MET A 1 90 ? -3.723 7.944 -5.262 1.00 95.50 90 MET A O 1
ATOM 611 N N . ALA A 1 91 ? -5.448 8.718 -4.088 1.00 96.38 91 ALA A N 1
ATOM 612 C CA . ALA A 1 91 ? -5.877 7.378 -3.706 1.00 96.38 91 ALA A CA 1
ATOM 613 C C . ALA A 1 91 ? -6.283 6.534 -4.922 1.00 96.38 91 ALA A C 1
ATOM 615 O O . ALA A 1 91 ? -7.292 6.815 -5.588 1.00 96.38 91 ALA A O 1
ATOM 616 N N . GLN A 1 92 ? -5.514 5.471 -5.135 1.00 97.56 92 GLN A N 1
ATOM 617 C CA . GLN A 1 92 ? -5.789 4.377 -6.052 1.00 97.56 92 GLN A CA 1
ATOM 618 C C . GLN A 1 92 ? -6.331 3.165 -5.279 1.00 97.56 92 GLN A C 1
ATOM 620 O O . GLN A 1 92 ? -6.136 3.026 -4.071 1.00 97.56 92 GLN A O 1
ATOM 625 N N . GLY A 1 93 ? -7.056 2.297 -5.980 1.00 97.38 93 GLY A N 1
ATOM 626 C CA . GLY A 1 93 ? -7.557 1.030 -5.449 1.00 97.38 93 GLY A CA 1
ATOM 627 C C . GLY A 1 93 ? -7.124 -0.126 -6.341 1.00 97.38 93 GLY A C 1
ATOM 628 O O . GLY A 1 93 ? -6.479 0.084 -7.362 1.00 97.38 93 GLY A O 1
ATOM 629 N N . PHE A 1 94 ? -7.504 -1.347 -5.983 1.00 98.19 94 PHE A N 1
ATOM 630 C CA . PHE A 1 94 ? -7.195 -2.514 -6.804 1.00 98.19 94 PHE A CA 1
ATOM 631 C C . PHE A 1 94 ? -8.141 -2.633 -8.007 1.00 98.19 94 PHE A C 1
ATOM 633 O O . PHE A 1 94 ? -9.307 -2.232 -7.955 1.00 98.19 94 PHE A O 1
ATOM 640 N N . GLY A 1 95 ? -7.625 -3.184 -9.106 1.00 96.44 95 GLY A N 1
ATOM 641 C CA . GLY A 1 95 ? -8.357 -3.377 -10.354 1.00 96.44 95 GLY A CA 1
ATOM 642 C C . GLY A 1 95 ? -9.272 -4.605 -10.349 1.00 96.44 95 GLY A C 1
ATOM 643 O O . GLY A 1 95 ? -9.276 -5.414 -9.418 1.00 96.44 95 GLY A O 1
ATOM 644 N N . SER A 1 96 ? -10.030 -4.767 -11.440 1.00 94.94 96 SER A N 1
ATOM 645 C CA . SER A 1 96 ? -11.037 -5.828 -11.620 1.00 94.94 96 SER A CA 1
ATOM 646 C C . SER A 1 96 ? -10.483 -7.250 -11.692 1.00 94.94 96 SER A C 1
ATOM 648 O O . SER A 1 96 ? -11.254 -8.198 -11.581 1.00 94.94 96 SER A O 1
ATOM 650 N N . ASP A 1 97 ? -9.174 -7.402 -11.882 1.00 94.00 97 ASP A N 1
ATOM 651 C CA . ASP A 1 97 ? -8.508 -8.708 -11.940 1.00 94.00 97 ASP A CA 1
ATOM 652 C C . ASP A 1 97 ? -8.246 -9.291 -10.536 1.00 94.00 97 ASP A C 1
ATOM 654 O O . ASP A 1 97 ? -7.773 -10.419 -10.397 1.00 94.00 97 ASP A O 1
ATOM 658 N N . SER A 1 98 ? -8.579 -8.536 -9.484 1.00 98.25 98 SER A N 1
ATOM 659 C CA . SER A 1 98 ? -8.524 -8.980 -8.090 1.00 98.25 98 SER A CA 1
ATOM 660 C C . SER A 1 98 ? -9.582 -10.048 -7.804 1.00 98.25 98 SER A C 1
ATOM 662 O O . SER A 1 98 ? -10.763 -9.863 -8.101 1.00 98.25 98 SER A O 1
ATOM 664 N N . SER A 1 99 ? -9.184 -11.148 -7.161 1.00 97.62 99 SER A N 1
ATOM 665 C CA . SER A 1 99 ? -10.127 -12.150 -6.636 1.00 97.62 99 SER A CA 1
ATOM 666 C C . SER A 1 99 ? -10.593 -11.844 -5.214 1.00 97.62 99 SER A C 1
ATOM 668 O O . SER A 1 99 ? -11.567 -12.442 -4.754 1.00 97.62 99 SER A O 1
ATOM 670 N N . GLN A 1 100 ? -9.928 -10.919 -4.516 1.00 95.19 100 GLN A N 1
ATOM 671 C CA . GLN A 1 100 ? -10.399 -10.383 -3.245 1.00 95.19 100 GLN A CA 1
ATOM 672 C C . GLN A 1 100 ? -11.192 -9.093 -3.439 1.00 95.19 100 GLN A C 1
ATOM 674 O O . GLN A 1 100 ? -10.859 -8.243 -4.264 1.00 95.19 100 GLN A O 1
ATOM 679 N N . ALA A 1 101 ? -12.248 -8.937 -2.641 1.00 92.75 101 ALA A N 1
ATOM 680 C CA . ALA A 1 101 ? -13.001 -7.694 -2.592 1.00 92.75 101 ALA A CA 1
ATOM 681 C C . ALA A 1 101 ? -12.182 -6.609 -1.880 1.00 92.75 101 ALA A C 1
ATOM 683 O O . ALA A 1 101 ? -11.621 -6.849 -0.814 1.00 92.75 101 ALA A O 1
ATOM 684 N N . SER A 1 102 ? -12.181 -5.399 -2.434 1.00 94.56 102 SER A N 1
ATOM 685 C CA . SER A 1 102 ? -11.529 -4.235 -1.831 1.00 94.56 102 SER A CA 1
ATOM 686 C C . SER A 1 102 ? -12.470 -3.039 -1.771 1.00 94.56 102 SER A C 1
ATOM 688 O O . SER A 1 102 ? -13.332 -2.873 -2.637 1.00 94.56 102 SER A O 1
ATOM 690 N N . LEU A 1 103 ? -12.271 -2.176 -0.777 1.00 93.88 103 LEU A N 1
ATOM 691 C CA . LEU A 1 103 ? -12.998 -0.921 -0.620 1.00 93.88 103 LEU A CA 1
ATOM 692 C C . LEU A 1 103 ? -12.032 0.245 -0.815 1.00 93.88 103 LEU A C 1
ATOM 694 O O . LEU A 1 103 ? -11.067 0.377 -0.068 1.00 93.88 103 LEU A O 1
ATOM 698 N N . LEU A 1 104 ? -12.323 1.116 -1.781 1.00 95.69 104 LEU A N 1
ATOM 699 C CA . LEU A 1 104 ? -11.668 2.415 -1.883 1.00 95.69 104 LEU A CA 1
ATOM 700 C C . LEU A 1 104 ? -12.537 3.452 -1.173 1.00 95.69 104 LEU A C 1
ATOM 702 O O . LEU A 1 104 ? -13.615 3.803 -1.654 1.00 95.69 104 LEU A O 1
ATOM 706 N N . VAL A 1 105 ? -12.071 3.932 -0.022 1.00 94.12 105 VAL A N 1
ATOM 707 C CA . VAL A 1 105 ? -12.774 4.935 0.783 1.00 94.12 105 VAL A CA 1
ATOM 708 C C . VAL A 1 105 ? -12.044 6.265 0.648 1.00 94.12 105 VAL A C 1
ATOM 710 O O . VAL A 1 105 ? -10.875 6.371 1.007 1.00 94.12 105 VAL A O 1
ATOM 713 N N . LYS A 1 106 ? -12.737 7.279 0.127 1.00 92.00 106 LYS A N 1
ATOM 714 C CA . LYS A 1 106 ? -12.249 8.664 0.086 1.00 92.00 106 LYS A CA 1
ATOM 715 C C . LYS A 1 106 ? -12.919 9.480 1.189 1.00 92.00 106 LYS A C 1
ATOM 717 O O . LYS A 1 106 ? -13.984 9.099 1.668 1.00 92.00 106 LYS A O 1
ATOM 722 N N . GLU A 1 107 ? -12.292 10.590 1.572 1.00 87.44 107 GLU A N 1
ATOM 723 C CA . GLU A 1 107 ? -12.793 11.532 2.589 1.00 87.44 107 GLU A CA 1
ATOM 724 C C . GLU A 1 107 ? -12.861 10.962 4.021 1.00 87.44 107 GLU A C 1
ATOM 726 O O . GLU A 1 107 ? -13.512 11.530 4.905 1.00 87.44 107 GLU A O 1
ATOM 731 N N . LEU A 1 108 ? -12.153 9.860 4.288 1.00 91.81 108 LEU A N 1
ATOM 732 C CA . LEU A 1 108 ? -11.963 9.345 5.639 1.00 91.81 108 LEU A CA 1
ATOM 733 C C . LEU A 1 108 ? -10.702 9.970 6.234 1.00 91.81 108 LEU A C 1
ATOM 735 O O . LEU A 1 108 ? -9.597 9.710 5.775 1.00 91.81 108 LEU A O 1
ATOM 739 N N . ASN A 1 109 ? -10.875 10.760 7.290 1.00 94.56 109 ASN A N 1
ATOM 740 C CA . ASN A 1 109 ? -9.788 11.506 7.912 1.00 94.56 109 ASN A CA 1
ATOM 741 C C . ASN A 1 109 ? -9.426 10.924 9.278 1.00 94.56 109 ASN A C 1
ATOM 743 O O . ASN A 1 109 ? -10.305 10.519 10.044 1.00 94.56 109 ASN A O 1
ATOM 747 N N . GLY A 1 110 ? -8.141 10.954 9.617 1.00 96.19 110 GLY A N 1
ATOM 748 C CA . GLY A 1 110 ? -7.658 10.535 10.925 1.00 96.19 110 GLY A CA 1
ATOM 749 C C . GLY A 1 110 ? -6.249 11.024 11.231 1.00 96.19 110 GLY A C 1
ATOM 750 O O . GLY A 1 110 ? -5.479 11.419 10.361 1.00 96.19 110 GLY A O 1
ATOM 751 N N . THR A 1 111 ? -5.906 11.006 12.513 1.00 96.88 111 THR A N 1
ATOM 752 C CA . THR A 1 111 ? -4.563 11.320 13.015 1.00 96.88 111 THR A CA 1
ATOM 753 C C . THR A 1 111 ? -3.812 10.048 13.395 1.00 96.88 111 THR A C 1
ATOM 755 O O . THR A 1 111 ? -4.414 8.977 13.499 1.00 96.88 111 THR A O 1
ATOM 758 N N . VAL A 1 112 ? -2.520 10.178 13.708 1.00 96.19 112 VAL A N 1
ATOM 759 C CA . VAL A 1 112 ? -1.749 9.119 14.380 1.00 96.19 112 VAL A CA 1
ATOM 760 C C . VAL A 1 112 ? -2.545 8.562 15.565 1.00 96.19 112 VAL A C 1
ATOM 762 O O . VAL A 1 112 ? -3.118 9.324 16.349 1.00 96.19 112 VAL A O 1
ATOM 765 N N . GLY A 1 113 ? -2.601 7.236 15.677 1.00 95.75 113 GLY A N 1
ATOM 766 C CA . GLY A 1 113 ? -3.340 6.532 16.723 1.00 95.75 113 GLY A CA 1
ATOM 767 C C . GLY A 1 113 ? -4.835 6.348 16.446 1.00 95.75 113 GLY A C 1
ATOM 768 O O . GLY A 1 113 ? -5.508 5.675 17.226 1.00 95.75 113 GLY A O 1
ATOM 769 N N . SER A 1 114 ? -5.371 6.895 15.350 1.00 96.44 114 SER A N 1
ATOM 770 C CA . SER A 1 114 ? -6.753 6.616 14.945 1.00 96.44 114 SER A CA 1
ATOM 771 C C . SER A 1 114 ? -6.909 5.138 14.603 1.00 96.44 114 SER A C 1
ATOM 773 O O . SER A 1 114 ? -6.080 4.567 13.895 1.00 96.44 114 SER A O 1
ATOM 775 N N . ASN A 1 115 ? -7.979 4.517 15.097 1.00 94.44 115 ASN A N 1
ATOM 776 C CA . ASN A 1 115 ? -8.266 3.111 14.847 1.00 94.44 115 ASN A CA 1
ATOM 777 C C . ASN A 1 115 ? -9.289 2.978 13.710 1.00 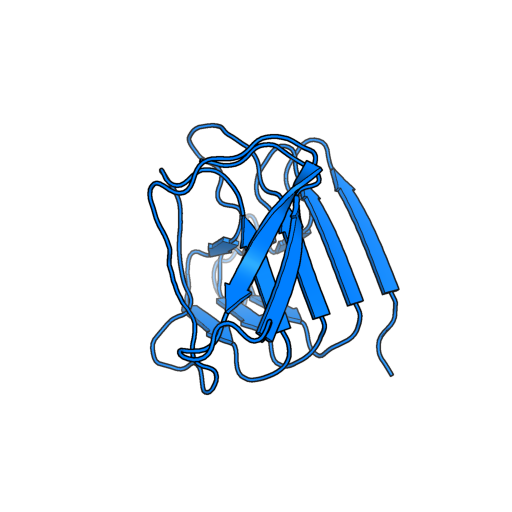94.44 115 ASN A C 1
ATOM 779 O O . ASN A 1 115 ? -10.465 3.313 13.873 1.00 94.44 115 ASN A O 1
ATOM 783 N N . ILE A 1 116 ? -8.822 2.509 12.556 1.00 93.19 116 ILE A N 1
ATOM 784 C CA . ILE A 1 116 ? -9.640 2.204 11.383 1.00 93.19 116 ILE A CA 1
ATOM 785 C C . ILE A 1 116 ? -10.208 0.806 11.571 1.00 93.19 116 ILE A C 1
ATOM 787 O O . ILE A 1 116 ? -9.459 -0.123 11.867 1.00 93.19 116 ILE A O 1
ATOM 791 N N . ARG A 1 117 ? -11.524 0.652 11.402 1.00 92.62 117 ARG A N 1
ATOM 792 C CA . ARG A 1 117 ? -12.218 -0.627 11.584 1.00 92.62 117 ARG A CA 1
ATOM 793 C C . ARG A 1 117 ? -13.150 -0.904 10.425 1.00 92.62 117 ARG A C 1
ATOM 795 O O . ARG A 1 117 ? -13.908 -0.025 10.020 1.00 92.62 117 ARG A O 1
ATOM 802 N N . VAL A 1 118 ? -13.132 -2.147 9.967 1.00 91.19 118 VAL A N 1
ATOM 803 C CA . VAL A 1 118 ? -14.145 -2.700 9.072 1.00 91.19 118 VAL A CA 1
ATOM 804 C C . VAL A 1 118 ? -15.044 -3.584 9.916 1.00 91.19 118 VAL A C 1
ATOM 806 O O . VAL A 1 118 ? -14.557 -4.482 10.605 1.00 91.19 118 VAL A O 1
ATOM 809 N N . LEU A 1 119 ? -16.342 -3.296 9.897 1.00 94.31 119 LEU A N 1
ATOM 810 C CA . LEU A 1 119 ? -17.352 -4.034 10.645 1.00 94.31 119 LEU A CA 1
ATOM 811 C C . LEU A 1 119 ? -18.316 -4.717 9.671 1.00 94.31 119 LEU A C 1
ATOM 813 O O . LEU A 1 119 ? -18.555 -4.196 8.580 1.00 94.31 119 LEU A O 1
ATOM 817 N N . ASP A 1 120 ? -18.881 -5.853 10.069 1.00 94.25 120 ASP A N 1
ATOM 818 C CA . ASP A 1 120 ? -20.027 -6.434 9.370 1.00 94.25 120 ASP A CA 1
ATOM 819 C C . ASP A 1 120 ? -21.334 -5.683 9.701 1.00 94.25 120 ASP A C 1
ATOM 821 O O . ASP A 1 120 ? -21.361 -4.721 10.475 1.00 94.25 120 ASP A O 1
ATOM 825 N N . SER A 1 121 ? -22.448 -6.124 9.112 1.00 96.38 121 SER A N 1
ATOM 826 C CA . SER A 1 121 ? -23.767 -5.517 9.335 1.00 96.38 121 SER A CA 1
ATOM 827 C C . SER A 1 121 ? -24.308 -5.682 10.759 1.00 96.38 121 SER A C 1
ATOM 829 O O . SER A 1 121 ? -25.245 -4.979 11.133 1.00 96.38 121 SER A O 1
ATOM 831 N N . GLU A 1 122 ? -23.755 -6.609 11.540 1.00 97.69 122 GLU A N 1
ATOM 832 C CA . GLU A 1 122 ? -24.123 -6.857 12.938 1.00 97.69 122 GLU A CA 1
ATOM 833 C C . GLU A 1 122 ? -23.231 -6.066 13.913 1.00 97.69 122 GLU A C 1
ATOM 835 O O . GLU A 1 122 ? -23.505 -6.019 15.112 1.00 97.69 122 GLU A O 1
ATOM 840 N N . GLY A 1 123 ? -22.196 -5.391 13.400 1.00 96.56 123 GLY A N 1
ATOM 841 C CA . GLY A 1 123 ? -21.232 -4.622 14.179 1.00 96.56 123 GLY A CA 1
ATOM 842 C C . GLY A 1 123 ? -20.028 -5.436 14.658 1.00 96.56 123 GLY A C 1
ATOM 843 O O . GLY A 1 123 ? -19.227 -4.911 15.437 1.00 96.56 123 GLY A O 1
ATOM 844 N N . ASN A 1 124 ? -19.862 -6.682 14.204 1.00 95.94 124 ASN A N 1
ATOM 845 C CA . ASN A 1 124 ? -18.674 -7.471 14.515 1.00 95.94 124 ASN A CA 1
ATOM 846 C C . ASN A 1 124 ? -17.476 -6.939 13.727 1.00 95.94 124 ASN A C 1
ATOM 848 O O . ASN A 1 124 ? -17.587 -6.581 12.556 1.00 95.94 124 ASN A O 1
ATOM 852 N N . GLN A 1 125 ? -16.308 -6.903 14.365 1.00 94.69 125 GLN A N 1
ATOM 853 C CA . GLN A 1 125 ? -15.084 -6.435 13.723 1.00 94.69 125 GLN A CA 1
ATOM 854 C C . GLN A 1 125 ? -14.517 -7.498 12.780 1.00 94.69 125 GLN A C 1
ATOM 856 O O . GLN A 1 125 ? -14.173 -8.592 13.218 1.00 94.69 125 GLN A O 1
ATOM 861 N N . LEU A 1 126 ? -14.364 -7.131 11.509 1.00 90.44 126 LEU A N 1
ATOM 862 C CA . LEU A 1 126 ? -13.728 -7.943 10.472 1.00 90.44 126 LEU A CA 1
ATOM 863 C C . LEU A 1 126 ? -12.228 -7.649 10.374 1.00 90.44 126 LEU A C 1
ATOM 865 O O . LEU A 1 126 ? -11.424 -8.567 10.288 1.00 90.44 126 LEU A O 1
ATOM 869 N N . ALA A 1 127 ? -11.849 -6.371 10.441 1.00 88.81 127 ALA A N 1
ATOM 870 C CA . ALA A 1 127 ? -10.456 -5.934 10.421 1.00 88.81 127 ALA A CA 1
ATOM 871 C C . ALA A 1 127 ? -10.278 -4.647 11.233 1.00 88.81 127 ALA A C 1
ATOM 873 O O . ALA A 1 127 ? -11.213 -3.848 11.356 1.00 88.81 127 ALA A O 1
ATOM 874 N N . ALA A 1 128 ? -9.080 -4.438 11.781 1.00 91.56 128 ALA A N 1
ATOM 875 C CA . ALA A 1 128 ? -8.721 -3.194 12.447 1.00 91.56 128 ALA A CA 1
ATOM 876 C C . ALA A 1 128 ? -7.242 -2.856 12.274 1.00 91.56 128 ALA A C 1
ATOM 878 O O . ALA A 1 128 ? -6.387 -3.736 12.321 1.00 91.56 128 ALA A O 1
ATOM 879 N N . TYR A 1 129 ? -6.954 -1.564 12.148 1.00 92.19 129 TYR A N 1
ATOM 880 C CA . TYR A 1 129 ? -5.598 -1.040 12.075 1.00 92.19 129 TYR A CA 1
ATOM 881 C C . TYR A 1 129 ? -5.503 0.291 12.815 1.00 92.19 129 TYR A C 1
ATOM 883 O O . TYR A 1 129 ? -6.359 1.164 12.673 1.00 92.19 129 TYR A O 1
ATOM 891 N N . THR A 1 130 ? -4.449 0.448 13.611 1.00 94.25 130 THR A N 1
ATOM 892 C CA . THR A 1 130 ? -4.145 1.716 14.273 1.00 94.25 130 THR A CA 1
ATOM 893 C C . THR A 1 130 ? -3.147 2.471 13.413 1.00 94.25 130 THR A C 1
ATOM 895 O O . THR A 1 130 ? -2.006 2.039 13.271 1.00 94.25 130 THR A O 1
ATOM 898 N N . ALA A 1 131 ? -3.580 3.596 12.851 1.00 92.75 131 ALA A N 1
ATOM 899 C CA . ALA A 1 131 ? -2.778 4.367 11.918 1.00 92.75 131 ALA A CA 1
ATOM 900 C C . ALA A 1 131 ? -1.498 4.892 12.580 1.00 92.75 131 ALA A C 1
ATOM 902 O O . ALA A 1 131 ? -1.544 5.574 13.610 1.00 92.75 131 ALA A O 1
ATOM 903 N N . SER A 1 132 ? -0.350 4.594 11.971 1.00 93.31 132 SER A N 1
ATOM 904 C CA . SER A 1 132 ? 0.946 5.123 12.408 1.00 93.31 132 SER A CA 1
ATOM 905 C C . SER A 1 132 ? 1.221 6.542 11.911 1.00 93.31 132 SER A C 1
ATOM 907 O O . SER A 1 132 ? 2.056 7.231 12.489 1.00 93.31 132 SER A O 1
ATOM 909 N N . GLN A 1 133 ? 0.499 6.996 10.883 1.00 95.25 133 GLN A N 1
ATOM 910 C CA . GLN A 1 133 ? 0.532 8.370 10.377 1.00 95.25 133 GLN A CA 1
ATOM 911 C C . GLN A 1 133 ? -0.884 8.955 10.309 1.00 95.25 133 GLN A C 1
ATOM 913 O O . GLN A 1 133 ? -1.874 8.232 10.427 1.00 95.25 133 GLN A O 1
ATOM 918 N N . ALA A 1 134 ? -0.989 10.275 10.156 1.00 96.81 134 ALA A N 1
ATOM 919 C CA . ALA A 1 134 ? -2.262 10.893 9.797 1.00 96.81 134 ALA A CA 1
ATOM 920 C C . ALA A 1 134 ? -2.650 10.511 8.355 1.00 96.81 134 ALA A C 1
ATOM 922 O O . ALA A 1 134 ? -1.778 10.236 7.537 1.00 96.81 134 ALA A O 1
ATOM 923 N N . PHE A 1 135 ? -3.946 10.513 8.049 1.00 96.50 135 PHE A N 1
ATOM 924 C CA . PHE A 1 135 ? -4.498 10.194 6.729 1.00 96.50 135 PHE A CA 1
ATOM 925 C C . PHE A 1 135 ? -5.751 11.047 6.457 1.00 96.50 135 PHE A C 1
ATOM 927 O O . PHE A 1 135 ? -6.360 11.575 7.396 1.00 96.50 135 PHE A O 1
ATOM 934 N N . SER A 1 136 ? -6.128 11.204 5.188 1.00 93.56 136 SER A N 1
ATOM 935 C CA . SER A 1 136 ? -7.239 12.073 4.750 1.00 93.56 136 SER A CA 1
ATOM 936 C C . SER A 1 136 ? -7.851 11.589 3.455 1.00 93.56 136 SER A C 1
ATOM 938 O O . SER A 1 136 ? -7.022 11.204 2.612 1.00 93.56 136 SER A O 1
#

Foldseek 3Di:
DAEADEFEELAEREEFDDPPDLPPTEDEAQEEHYAYDHNAELHYISEEYEYAEYEEHFEHEADPPGAVDYYDYAYEYAYYDYDGFAELVPYDDHDPVYPDDDDRDPPDWDAQQDKDFDADPVRHTPDIDGHRGTGD

Radius of gyration: 14.32 Å; chains: 1; bounding box: 40×35×36 Å

pLDDT: mean 94.57, std 6.55, range [56.53, 98.69]

InterPro domains:
  IPR025584 Carbohydrate-binding domain-containing protein Cthe_2159 [PF14262] (2-85)

Secondary structure (DSSP, 8-state):
---EEEEE-SS-SEEE--TT--TT-EEEEEEEEEEEE-SS-SEEESSEEEEEEEEEEEE--SSTT--SEEESS-EEE-SSEEEEES-GGG-----TT-SS------S--B-TT-EEEEE-TTS-EEEEEE-SS-B-

Organism: Streptococcus suis (NCBI:txid1307)